Protein AF-A0A7J2X2N6-F1 (afdb_monomer_lite)

Foldseek 3Di:
DDDDDDDDDPVVVVVLVVVCVVVVHDSVVSVVVVVVVVCCVVPVVVPPCVNPPDPDDPV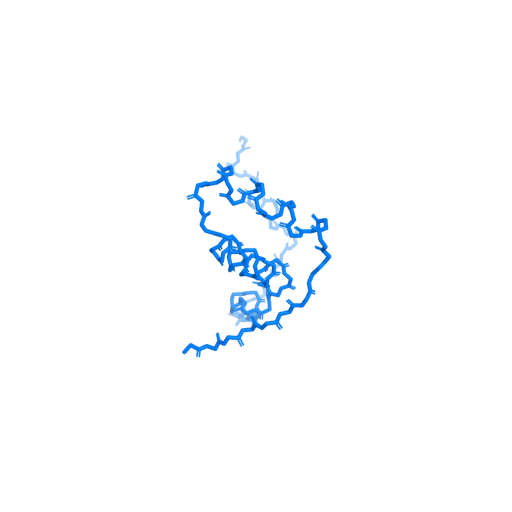DPPPCVCVCVVVVVPPD

Secondary structure (DSSP, 8-state):
---------HHHHHHHHHHHHHHT--HHHHHHHHHHHHHHHHHTTTT-TTTTSPP---SS---GGGHHHHHHSS--

Radius of gyration: 23.63 Å; chains: 1; bounding box: 62×20×48 Å

Sequence (76 aa):
MKVVQTTVSEELHKRLLEIAKREGKSLKDVLREALEEWIIWRYGLEDDSFINSEPLDFGVDTDSSNIDEYIYSEES

pLDDT: mean 79.98, std 15.94, range [45.34, 97.75]

Structure (mmCIF, N/CA/C/O backbone):
data_AF-A0A7J2X2N6-F1
#
_entry.id   AF-A0A7J2X2N6-F1
#
loop_
_atom_site.group_PDB
_atom_site.id
_atom_site.type_symbol
_atom_site.label_atom_id
_atom_site.label_alt_id
_atom_site.label_comp_id
_atom_site.label_asym_id
_atom_site.label_entity_id
_atom_site.label_seq_id
_atom_site.pdbx_PDB_ins_code
_atom_site.Cartn_x
_atom_site.Cartn_y
_atom_site.Cartn_z
_atom_site.occupancy
_atom_site.B_iso_or_equiv
_atom_site.auth_seq_id
_atom_site.auth_comp_id
_atom_site.auth_asym_id
_atom_site.auth_atom_id
_atom_site.pdbx_PDB_model_num
ATOM 1 N N . MET A 1 1 ? -9.543 11.242 -13.815 1.00 71.12 1 MET A N 1
ATOM 2 C CA . MET A 1 1 ? -9.230 10.340 -12.681 1.00 71.12 1 MET A CA 1
ATOM 3 C C . MET A 1 1 ? -10.023 9.054 -12.837 1.00 71.12 1 MET A C 1
ATOM 5 O O . MET A 1 1 ? -11.166 9.116 -13.281 1.00 71.12 1 MET A O 1
ATOM 9 N N . LYS A 1 2 ? -9.420 7.905 -12.529 1.00 91.19 2 LYS A N 1
ATOM 10 C CA . LYS A 1 2 ? -10.095 6.600 -12.509 1.00 91.19 2 LYS A CA 1
ATOM 11 C C . LYS A 1 2 ? -10.154 6.108 -11.063 1.00 91.19 2 LYS A C 1
ATOM 13 O O . LYS A 1 2 ? -9.280 6.450 -10.272 1.00 91.19 2 LYS A O 1
ATOM 18 N N . VAL A 1 3 ? -11.198 5.361 -10.718 1.00 90.31 3 VAL A N 1
ATOM 19 C CA . VAL A 1 3 ? -11.384 4.796 -9.377 1.00 90.31 3 VAL A CA 1
ATOM 20 C C . VAL A 1 3 ? -11.234 3.288 -9.482 1.00 90.31 3 VAL A C 1
ATOM 22 O O . VAL A 1 3 ? -11.907 2.663 -10.297 1.00 90.31 3 VAL A O 1
ATOM 25 N N . VAL A 1 4 ? -10.355 2.727 -8.657 1.00 86.69 4 VAL A N 1
ATOM 26 C CA . VAL A 1 4 ? -10.185 1.283 -8.499 1.00 86.69 4 VAL A CA 1
ATOM 27 C C . VAL A 1 4 ? -10.769 0.902 -7.143 1.00 86.69 4 VAL A C 1
ATOM 29 O O . VAL A 1 4 ? -10.423 1.503 -6.127 1.00 86.69 4 VAL A O 1
ATOM 32 N N . GLN A 1 5 ? -11.685 -0.064 -7.132 1.00 92.56 5 GLN A N 1
ATOM 33 C CA . GLN A 1 5 ? -12.267 -0.633 -5.918 1.00 92.56 5 GLN A CA 1
ATOM 34 C C . GLN A 1 5 ? -11.870 -2.101 -5.843 1.00 92.56 5 GLN A C 1
ATOM 36 O O . GLN A 1 5 ? -11.963 -2.822 -6.832 1.00 92.56 5 GLN A O 1
ATOM 41 N N . THR A 1 6 ? -11.416 -2.533 -4.674 1.00 92.88 6 THR A N 1
ATOM 42 C CA . THR A 1 6 ? -11.043 -3.923 -4.428 1.00 92.88 6 THR A CA 1
ATOM 43 C C . THR A 1 6 ? -11.408 -4.312 -3.004 1.00 92.88 6 THR A C 1
ATOM 45 O O . THR A 1 6 ? -11.524 -3.457 -2.123 1.00 92.88 6 THR A O 1
ATOM 48 N N . THR A 1 7 ? -11.609 -5.605 -2.787 1.00 95.56 7 THR A N 1
ATOM 49 C CA . THR A 1 7 ? -11.836 -6.190 -1.468 1.00 95.56 7 THR A CA 1
ATOM 50 C C . THR A 1 7 ? -10.516 -6.687 -0.902 1.00 95.56 7 THR A C 1
ATOM 52 O O . THR A 1 7 ? -9.772 -7.388 -1.585 1.00 95.56 7 THR A O 1
ATOM 55 N N . VAL A 1 8 ? -10.248 -6.372 0.359 1.00 95.00 8 VAL A N 1
ATOM 56 C CA . VAL A 1 8 ? -9.076 -6.856 1.096 1.00 95.00 8 VAL A CA 1
ATOM 57 C C . VAL A 1 8 ? -9.530 -7.564 2.366 1.00 95.00 8 VAL A C 1
ATOM 59 O O . VAL A 1 8 ? -10.653 -7.356 2.824 1.00 95.00 8 VAL A O 1
ATOM 62 N N . SER A 1 9 ? -8.672 -8.406 2.942 1.00 97.69 9 SER A N 1
ATOM 63 C CA . SER A 1 9 ? -8.981 -9.025 4.230 1.00 97.69 9 SER A CA 1
ATOM 64 C C . SER A 1 9 ? -9.048 -7.975 5.344 1.00 97.69 9 SER A C 1
ATOM 66 O O . SER A 1 9 ? -8.341 -6.965 5.317 1.00 97.69 9 SER A O 1
ATOM 68 N N . GLU A 1 10 ? -9.864 -8.246 6.363 1.00 97.56 10 GLU A N 1
ATOM 69 C CA . GLU A 1 10 ? -9.971 -7.411 7.568 1.00 97.56 10 GLU A CA 1
ATOM 70 C C . GLU A 1 10 ? -8.612 -7.191 8.246 1.00 97.56 10 GLU A C 1
ATOM 72 O O . GLU A 1 10 ? -8.301 -6.094 8.710 1.00 97.56 10 GLU A O 1
ATOM 77 N N . GLU A 1 11 ? -7.771 -8.228 8.280 1.00 97.75 11 GLU A N 1
ATOM 78 C CA . GLU A 1 11 ? -6.428 -8.135 8.850 1.00 97.75 11 GLU A CA 1
ATOM 79 C C . GLU A 1 11 ? -5.541 -7.171 8.055 1.00 97.75 11 GLU A C 1
ATOM 81 O O . GLU A 1 11 ? -4.885 -6.309 8.644 1.00 97.75 11 GLU A O 1
ATOM 86 N N . LEU A 1 12 ? -5.547 -7.276 6.722 1.00 96.06 12 LEU A N 1
ATOM 87 C CA . LEU A 1 12 ? -4.763 -6.388 5.869 1.00 96.06 12 LEU A CA 1
ATOM 88 C C . LEU A 1 12 ? -5.240 -4.941 6.012 1.00 96.06 12 LEU A C 1
ATOM 90 O O . LEU A 1 12 ? -4.423 -4.036 6.172 1.00 96.06 12 LEU A O 1
ATOM 94 N N . HIS A 1 13 ? -6.555 -4.726 6.037 1.00 96.31 13 HIS A N 1
ATOM 95 C CA . HIS A 1 13 ? -7.131 -3.403 6.249 1.00 96.31 13 HIS A CA 1
ATOM 96 C C . HIS A 1 13 ? -6.685 -2.784 7.584 1.00 96.31 13 HIS A C 1
ATOM 98 O O . HIS A 1 13 ? -6.269 -1.624 7.615 1.00 96.31 13 HIS A O 1
ATOM 104 N N . LYS A 1 14 ? -6.694 -3.558 8.679 1.00 97.38 14 LYS A N 1
ATOM 105 C CA . LYS A 1 14 ? -6.211 -3.092 9.991 1.00 97.38 14 LYS A CA 1
ATOM 106 C C . LYS A 1 14 ? -4.738 -2.698 9.959 1.00 97.38 14 LYS A C 1
ATOM 108 O O . LYS A 1 14 ? -4.402 -1.613 10.428 1.00 97.38 14 LYS A O 1
ATOM 113 N N . ARG A 1 15 ? -3.878 -3.531 9.368 1.00 96.94 15 ARG A N 1
ATOM 114 C CA . ARG A 1 15 ? -2.442 -3.231 9.241 1.00 96.94 15 ARG A CA 1
ATOM 115 C C . ARG A 1 15 ? -2.207 -1.945 8.446 1.00 96.94 15 ARG A C 1
ATOM 117 O O . ARG A 1 15 ? -1.432 -1.096 8.873 1.00 96.94 15 ARG A O 1
ATOM 124 N N . LEU A 1 16 ? -2.919 -1.761 7.334 1.00 95.94 16 LEU A N 1
ATOM 125 C CA . LEU A 1 16 ? -2.816 -0.544 6.524 1.00 95.94 16 LEU A CA 1
ATOM 126 C C . LEU A 1 16 ? -3.276 0.707 7.289 1.00 95.94 16 LEU A C 1
ATOM 128 O O . LEU A 1 16 ? -2.658 1.763 7.167 1.00 95.94 16 LEU A O 1
ATOM 132 N N . LEU A 1 17 ? -4.323 0.597 8.114 1.00 96.94 17 LEU A N 1
ATOM 133 C CA . LEU A 1 17 ? -4.767 1.693 8.980 1.00 96.94 17 LEU A CA 1
ATOM 134 C C . LEU A 1 17 ? -3.728 2.063 10.045 1.00 96.94 17 LEU A C 1
ATOM 136 O O . LEU A 1 17 ? -3.557 3.245 10.341 1.00 96.94 17 LEU A O 1
ATOM 140 N N . GLU A 1 18 ? -3.048 1.082 10.638 1.00 97.56 18 GLU A N 1
ATOM 141 C CA . GLU A 1 18 ? -1.975 1.338 11.606 1.00 97.56 18 GLU A CA 1
ATOM 142 C C . GLU A 1 18 ? -0.784 2.048 10.961 1.00 97.56 18 GLU A C 1
ATOM 144 O O . GLU A 1 18 ? -0.263 3.005 11.536 1.00 97.56 18 GLU A O 1
ATOM 149 N N . ILE A 1 19 ? -0.402 1.633 9.749 1.00 97.00 19 ILE A N 1
ATOM 150 C CA . ILE A 1 19 ? 0.652 2.290 8.966 1.00 97.00 19 ILE A CA 1
ATOM 151 C C . ILE A 1 19 ? 0.249 3.733 8.652 1.00 97.00 19 ILE A C 1
ATOM 153 O O . ILE A 1 19 ? 0.999 4.653 8.958 1.00 97.00 19 ILE A O 1
ATOM 157 N N . ALA A 1 20 ? -0.964 3.955 8.139 1.00 97.50 20 ALA A N 1
ATOM 158 C CA . ALA A 1 20 ? -1.454 5.298 7.829 1.00 97.50 20 ALA A CA 1
ATOM 159 C C . ALA A 1 20 ? -1.427 6.232 9.050 1.00 97.50 20 ALA A C 1
ATOM 161 O O . ALA A 1 20 ? -0.998 7.380 8.946 1.00 97.50 20 ALA A O 1
ATOM 162 N N . LYS A 1 21 ? -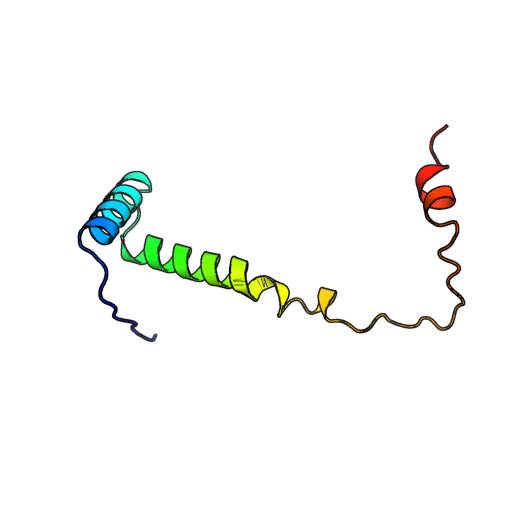1.810 5.724 10.231 1.00 97.44 21 LYS A N 1
ATOM 163 C CA . LYS A 1 21 ? -1.708 6.477 11.490 1.00 97.44 21 LYS 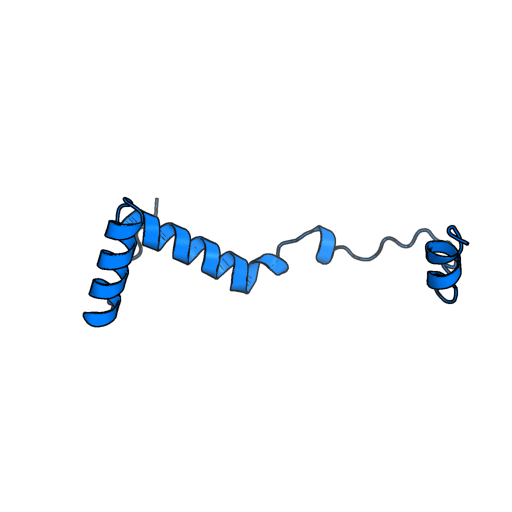A CA 1
ATOM 164 C C . LYS A 1 21 ? -0.264 6.804 11.863 1.00 97.44 21 LYS A C 1
ATOM 166 O O . LYS A 1 21 ? -0.010 7.921 12.301 1.00 97.44 21 LYS A O 1
ATOM 171 N N . ARG A 1 22 ? 0.657 5.846 11.718 1.00 97.19 22 ARG A N 1
ATOM 172 C CA . ARG A 1 22 ? 2.082 6.037 12.030 1.00 97.19 22 ARG A CA 1
ATOM 173 C C . ARG A 1 22 ? 2.720 7.092 11.127 1.00 97.19 22 ARG A C 1
ATOM 175 O O . ARG A 1 22 ? 3.455 7.934 11.625 1.00 97.19 22 ARG A O 1
ATOM 182 N N . GLU A 1 23 ? 2.391 7.063 9.841 1.00 94.94 23 GLU A N 1
ATOM 183 C CA . GLU A 1 23 ? 2.921 7.984 8.830 1.00 94.94 23 GLU A CA 1
ATOM 184 C C . GLU A 1 23 ? 2.209 9.349 8.821 1.00 94.94 23 GLU A C 1
ATOM 186 O O . GLU A 1 23 ? 2.614 10.257 8.100 1.00 94.94 23 GLU A O 1
ATOM 191 N N . GLY A 1 24 ? 1.121 9.516 9.585 1.00 96.94 24 GLY A N 1
ATOM 192 C CA . GLY A 1 24 ? 0.311 10.738 9.565 1.00 96.94 24 GLY A CA 1
ATOM 193 C C . GLY A 1 24 ? -0.376 11.001 8.216 1.00 96.94 24 GLY A C 1
ATOM 194 O O . GLY A 1 24 ? -0.738 12.140 7.922 1.00 96.94 24 GLY A O 1
ATOM 195 N N . LYS A 1 25 ? -0.557 9.960 7.394 1.00 96.00 25 LYS A N 1
ATOM 196 C CA . LYS A 1 25 ? -1.125 10.030 6.038 1.00 96.00 25 LYS A CA 1
ATOM 197 C C . LYS A 1 25 ? -2.542 9.467 5.999 1.00 96.00 25 LYS A C 1
ATOM 199 O O . LYS A 1 25 ? -2.962 8.696 6.864 1.00 96.00 25 LYS A O 1
ATOM 204 N N . SER A 1 26 ? -3.302 9.818 4.961 1.00 96.94 26 SER A N 1
ATOM 205 C CA . SER A 1 26 ? -4.579 9.147 4.720 1.00 96.94 26 SER A CA 1
ATOM 206 C C . SER A 1 26 ? -4.344 7.725 4.198 1.00 96.94 26 SER A C 1
ATOM 208 O O . SER A 1 26 ? -3.379 7.467 3.479 1.00 96.94 26 SER A O 1
ATOM 210 N N . LEU A 1 27 ? -5.264 6.799 4.494 1.00 94.94 27 LEU A N 1
ATOM 211 C CA . LEU A 1 27 ? -5.199 5.427 3.970 1.00 94.94 27 LEU A CA 1
ATOM 212 C C . LEU A 1 27 ? -5.109 5.399 2.433 1.00 94.94 27 LEU A C 1
ATOM 214 O O . LEU A 1 27 ? -4.453 4.536 1.863 1.00 94.94 27 LEU A O 1
ATOM 218 N N . LYS A 1 28 ? -5.752 6.360 1.756 1.00 94.00 28 LYS A N 1
ATOM 219 C CA . LYS A 1 28 ? -5.729 6.468 0.292 1.00 94.00 28 LYS A CA 1
ATOM 220 C C . LYS A 1 28 ? -4.355 6.861 -0.240 1.00 94.00 28 LYS A C 1
ATOM 222 O O . LYS A 1 28 ? -3.994 6.401 -1.316 1.00 94.00 28 LYS A O 1
ATOM 227 N N . ASP A 1 29 ? -3.627 7.706 0.483 1.00 95.19 29 ASP A N 1
ATOM 228 C CA . ASP A 1 29 ? -2.299 8.153 0.059 1.00 95.19 29 ASP A CA 1
ATOM 229 C C . ASP A 1 29 ? -1.280 7.037 0.244 1.00 95.19 29 ASP A C 1
ATOM 231 O O . ASP A 1 29 ? -0.579 6.713 -0.705 1.00 95.19 29 ASP A O 1
ATOM 235 N N . VAL A 1 30 ? -1.321 6.344 1.386 1.00 95.56 30 VAL A N 1
ATOM 236 C CA . VAL A 1 30 ? -0.499 5.145 1.624 1.00 95.56 30 VAL A CA 1
ATOM 237 C C . VAL A 1 30 ? -0.739 4.081 0.553 1.00 95.56 30 VAL A C 1
ATOM 239 O O . VAL A 1 30 ? 0.205 3.507 0.023 1.00 95.56 30 VAL A O 1
ATOM 242 N N . LEU A 1 31 ? -2.002 3.819 0.201 1.00 94.75 31 LEU A N 1
ATOM 243 C CA . LEU A 1 31 ? -2.332 2.849 -0.846 1.00 94.75 31 LEU A CA 1
ATOM 244 C C . LEU A 1 31 ? -1.849 3.287 -2.231 1.00 94.75 31 LEU A C 1
ATOM 246 O O . LEU A 1 31 ? -1.452 2.438 -3.025 1.00 94.75 31 LEU A O 1
ATOM 250 N N . ARG A 1 32 ? -1.903 4.587 -2.537 1.00 93.44 32 ARG A N 1
ATOM 251 C CA . ARG A 1 32 ? -1.4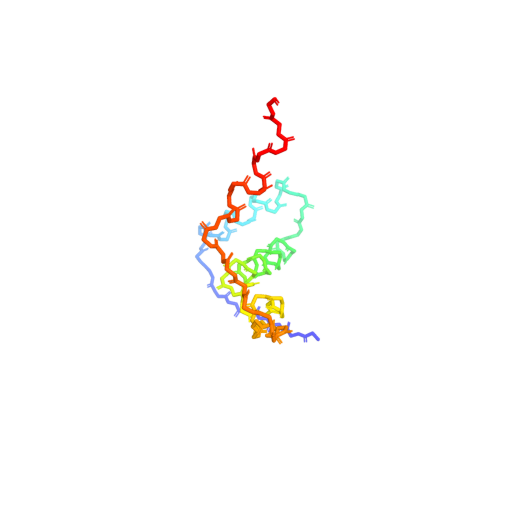21 5.117 -3.815 1.00 93.44 32 ARG A CA 1
ATOM 252 C C . ARG A 1 32 ? 0.093 4.978 -3.924 1.00 93.44 32 ARG A C 1
ATOM 254 O O . ARG A 1 32 ? 0.555 4.419 -4.909 1.00 93.44 32 ARG A O 1
ATOM 261 N N . GLU A 1 33 ? 0.820 5.399 -2.892 1.00 93.94 33 GLU A N 1
ATOM 262 C CA . GLU A 1 33 ? 2.279 5.270 -2.812 1.00 93.94 33 GLU A CA 1
ATOM 263 C C . GLU A 1 33 ? 2.705 3.802 -2.929 1.00 93.94 33 GLU A C 1
ATOM 265 O O . GLU A 1 33 ? 3.533 3.465 -3.767 1.00 93.94 33 GLU A O 1
ATOM 270 N N . ALA A 1 34 ? 2.060 2.901 -2.181 1.00 93.31 34 ALA A N 1
ATOM 271 C CA . ALA A 1 34 ? 2.371 1.475 -2.237 1.00 93.31 34 ALA A CA 1
ATOM 272 C C . ALA A 1 34 ? 2.143 0.863 -3.631 1.00 93.31 34 ALA A C 1
ATOM 274 O O . ALA A 1 34 ? 2.895 -0.016 -4.045 1.00 93.31 34 ALA A O 1
ATOM 275 N N . LEU A 1 35 ? 1.107 1.298 -4.358 1.00 92.44 35 LEU A N 1
ATOM 276 C CA . LEU A 1 35 ? 0.860 0.839 -5.728 1.00 92.44 35 LEU A CA 1
ATOM 277 C C . LEU A 1 35 ? 1.909 1.376 -6.707 1.00 92.44 35 LEU A C 1
ATOM 279 O O . LEU A 1 35 ? 2.371 0.620 -7.557 1.00 92.44 35 LEU A O 1
ATOM 283 N N . GLU A 1 36 ? 2.285 2.650 -6.588 1.00 91.00 36 GLU A N 1
ATOM 284 C CA . GLU A 1 36 ? 3.328 3.270 -7.415 1.00 91.00 36 GLU A CA 1
ATOM 285 C C . GLU A 1 36 ? 4.683 2.586 -7.189 1.00 91.00 36 GLU A C 1
ATOM 287 O O . GLU A 1 36 ? 5.309 2.133 -8.149 1.00 91.00 36 GLU A O 1
ATOM 292 N N . GLU A 1 37 ? 5.087 2.405 -5.930 1.00 90.44 37 GLU A N 1
ATOM 293 C CA . GLU A 1 37 ? 6.318 1.693 -5.574 1.00 90.44 37 GLU A CA 1
ATOM 294 C C . GLU A 1 37 ? 6.298 0.238 -6.042 1.00 90.44 37 GLU A C 1
ATOM 296 O O . GLU A 1 37 ? 7.300 -0.255 -6.559 1.00 90.44 37 GLU A O 1
ATOM 301 N N . TRP A 1 38 ? 5.163 -0.456 -5.914 1.00 91.00 38 TRP A N 1
ATOM 302 C CA . TRP A 1 38 ? 5.044 -1.834 -6.385 1.00 91.00 38 TRP A CA 1
ATOM 303 C C . TRP A 1 38 ? 5.212 -1.939 -7.904 1.00 91.00 38 TRP A C 1
ATOM 305 O O . TRP A 1 38 ? 5.888 -2.855 -8.373 1.00 91.00 38 TRP A O 1
ATOM 315 N N . ILE A 1 39 ? 4.643 -1.003 -8.676 1.00 87.12 39 ILE A N 1
ATOM 316 C CA . ILE A 1 39 ? 4.816 -0.956 -10.136 1.00 87.12 39 ILE A CA 1
ATOM 317 C C . ILE A 1 39 ? 6.280 -0.692 -10.485 1.00 87.12 39 ILE A C 1
ATOM 319 O O . ILE A 1 39 ? 6.834 -1.422 -11.300 1.00 87.12 39 ILE A O 1
ATOM 323 N N . ILE A 1 40 ? 6.922 0.292 -9.849 1.00 85.62 40 ILE A N 1
ATOM 324 C CA . ILE A 1 40 ? 8.340 0.605 -10.084 1.00 85.62 40 ILE A CA 1
ATOM 325 C C . ILE A 1 40 ? 9.215 -0.601 -9.739 1.00 85.62 40 ILE A C 1
ATOM 327 O O . ILE A 1 40 ? 10.077 -0.993 -10.518 1.00 85.62 40 ILE A O 1
ATOM 331 N N . TRP A 1 41 ? 8.971 -1.248 -8.604 1.00 84.81 41 TRP A N 1
ATOM 332 C CA . TRP A 1 41 ? 9.748 -2.415 -8.206 1.00 84.81 41 TRP A CA 1
ATOM 333 C C . TRP A 1 41 ? 9.548 -3.606 -9.153 1.00 84.81 41 TRP A C 1
ATOM 335 O O . TRP A 1 41 ? 10.470 -4.393 -9.363 1.00 84.81 41 TRP A O 1
ATOM 345 N N . ARG A 1 42 ? 8.347 -3.756 -9.727 1.00 82.56 42 ARG A N 1
ATOM 346 C CA . ARG A 1 42 ? 8.001 -4.905 -10.572 1.00 82.56 42 ARG A CA 1
ATOM 347 C C . ARG A 1 42 ? 8.312 -4.708 -12.056 1.00 82.56 42 ARG A C 1
ATOM 349 O O . ARG A 1 42 ? 8.639 -5.690 -12.713 1.00 82.56 42 ARG A O 1
ATOM 356 N N . TYR A 1 43 ? 8.201 -3.481 -12.553 1.00 74.25 43 TYR A N 1
ATOM 357 C CA . TYR A 1 43 ? 8.262 -3.132 -13.977 1.00 74.25 43 TYR A CA 1
ATOM 358 C C . TYR A 1 43 ? 9.129 -1.902 -14.270 1.00 74.25 43 TYR A C 1
ATOM 360 O O . TYR A 1 43 ? 9.338 -1.571 -15.429 1.00 74.25 43 TYR A O 1
ATOM 368 N N . GLY A 1 44 ? 9.668 -1.219 -13.257 1.00 61.88 44 GLY A N 1
ATOM 369 C CA . GLY A 1 44 ? 10.437 0.022 -13.421 1.00 61.88 44 GLY A CA 1
ATOM 370 C C . GLY A 1 44 ? 11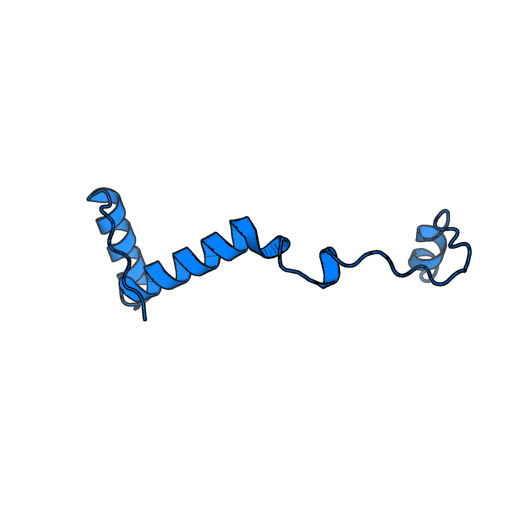.764 -0.121 -14.170 1.00 61.88 44 GLY A C 1
ATOM 371 O O . GLY A 1 44 ? 12.430 0.881 -14.385 1.00 61.88 44 GLY A O 1
ATOM 372 N N . LEU A 1 45 ? 12.140 -1.335 -14.584 1.00 55.34 45 LEU A N 1
ATOM 373 C CA . LEU A 1 45 ? 13.276 -1.584 -15.475 1.00 55.34 45 LEU A CA 1
ATOM 374 C C . LEU A 1 45 ? 12.874 -1.691 -16.955 1.00 55.34 45 LEU A C 1
ATOM 376 O O . LEU A 1 45 ? 13.738 -1.581 -17.817 1.00 55.34 45 LEU A O 1
ATOM 380 N N . GLU A 1 46 ? 11.594 -1.908 -17.276 1.00 56.25 46 GLU A N 1
ATOM 381 C CA . GLU A 1 46 ? 11.163 -2.109 -18.669 1.00 56.25 46 GLU A CA 1
ATOM 382 C C . GLU A 1 46 ? 11.087 -0.798 -19.467 1.00 56.25 46 GLU A C 1
ATOM 384 O O . GLU A 1 46 ? 11.209 -0.838 -20.685 1.00 56.25 46 GLU A O 1
ATOM 389 N N . ASP A 1 47 ? 10.947 0.356 -18.807 1.00 53.16 47 ASP A N 1
ATOM 390 C CA . ASP A 1 47 ? 10.779 1.668 -19.463 1.00 53.16 47 ASP A CA 1
ATOM 391 C C . ASP A 1 47 ? 12.044 2.549 -19.422 1.00 53.16 47 ASP A C 1
ATOM 393 O O . ASP A 1 47 ? 12.021 3.716 -19.826 1.00 53.16 47 ASP A O 1
ATOM 397 N N . ASP A 1 48 ? 13.175 2.018 -18.942 1.00 55.94 48 ASP A N 1
ATOM 398 C CA . ASP A 1 48 ? 14.425 2.775 -18.958 1.00 55.94 48 ASP A CA 1
ATOM 399 C C . ASP A 1 48 ? 15.034 2.752 -20.368 1.00 55.94 48 ASP A C 1
ATOM 401 O O . ASP A 1 48 ? 15.620 1.764 -20.822 1.00 55.94 48 ASP A O 1
ATOM 405 N N . SER A 1 49 ? 14.873 3.868 -21.083 1.00 57.84 49 SER A N 1
ATOM 406 C CA . SER A 1 49 ? 15.435 4.074 -22.423 1.00 57.84 49 SER A CA 1
ATOM 407 C C . SER A 1 49 ? 16.963 3.959 -22.451 1.00 57.84 49 SER A C 1
ATOM 409 O O . SER A 1 49 ? 17.519 3.697 -23.514 1.00 57.84 49 SER A O 1
ATOM 411 N N . PHE A 1 50 ? 17.647 4.142 -21.315 1.00 61.03 50 PHE A N 1
ATOM 412 C CA . PHE A 1 50 ? 19.088 3.924 -21.217 1.00 61.03 50 PHE A CA 1
ATOM 413 C C . PHE A 1 50 ? 19.423 2.428 -21.268 1.00 61.03 50 PHE A C 1
ATOM 415 O O . PHE A 1 50 ? 20.290 2.026 -22.040 1.00 61.03 50 PHE A O 1
ATOM 422 N N . ILE A 1 51 ? 18.697 1.592 -20.516 1.00 59.78 51 ILE A N 1
ATOM 423 C CA . ILE A 1 51 ? 18.942 0.139 -20.447 1.00 59.78 51 ILE A CA 1
ATOM 424 C C . ILE A 1 51 ? 18.494 -0.583 -21.722 1.00 59.78 51 ILE A C 1
ATOM 426 O O . ILE A 1 51 ? 19.154 -1.523 -22.156 1.00 59.78 51 ILE A O 1
ATOM 430 N N . ASN A 1 52 ? 17.404 -0.132 -22.344 1.00 56.84 52 ASN A N 1
ATOM 431 C CA . ASN A 1 52 ? 16.859 -0.746 -23.559 1.00 56.84 52 ASN A CA 1
ATOM 432 C C . ASN A 1 52 ? 17.436 -0.170 -24.861 1.00 56.84 52 ASN A C 1
ATOM 434 O O . ASN A 1 52 ? 16.950 -0.499 -25.945 1.00 56.84 52 ASN A O 1
ATOM 438 N N . SER A 1 53 ? 18.430 0.718 -24.777 1.00 60.28 53 SER A N 1
ATOM 439 C CA . SER A 1 53 ? 19.088 1.240 -25.972 1.00 60.28 53 SER A CA 1
ATOM 440 C C . SER A 1 53 ? 19.999 0.178 -26.585 1.00 60.28 53 SER A C 1
ATOM 442 O O . SER A 1 53 ? 20.764 -0.486 -25.885 1.00 60.28 53 SER A O 1
ATOM 444 N N . GLU A 1 54 ? 19.914 -0.005 -27.906 1.00 65.88 54 GLU A N 1
ATOM 445 C CA . GLU A 1 54 ? 20.915 -0.804 -28.608 1.00 65.88 54 GLU A CA 1
ATOM 446 C C . GLU A 1 54 ? 22.282 -0.127 -28.433 1.00 65.88 54 GLU A C 1
ATOM 448 O O . GLU A 1 54 ? 22.376 1.100 -28.572 1.00 65.88 54 GLU A O 1
ATOM 453 N N . PRO A 1 55 ? 23.340 -0.891 -28.105 1.00 63.22 55 PRO A N 1
ATOM 454 C CA . PRO A 1 55 ? 24.669 -0.328 -27.948 1.00 63.22 55 PRO A CA 1
ATOM 455 C C . PRO A 1 55 ? 25.061 0.401 -29.232 1.00 63.22 55 PRO A C 1
ATOM 457 O O . PRO A 1 55 ? 25.002 -0.158 -30.328 1.00 63.22 55 PRO A O 1
ATOM 460 N N . LEU A 1 56 ? 25.439 1.670 -29.087 1.00 64.25 56 LEU A N 1
ATOM 461 C CA . LEU A 1 56 ? 25.869 2.477 -30.215 1.00 64.25 56 LEU A CA 1
ATOM 462 C C . LEU A 1 56 ? 27.226 1.946 -30.693 1.00 64.25 56 LEU A C 1
ATOM 464 O O . LEU A 1 56 ? 28.226 2.069 -29.988 1.00 64.25 56 LEU A O 1
ATOM 468 N N . ASP A 1 57 ? 27.256 1.337 -31.877 1.00 67.19 57 ASP A N 1
ATOM 469 C CA . ASP A 1 57 ? 28.504 0.929 -32.513 1.00 67.19 57 ASP A CA 1
ATOM 470 C C . ASP A 1 57 ? 29.223 2.173 -33.051 1.00 67.19 57 ASP A C 1
ATOM 472 O O . ASP A 1 57 ? 28.788 2.812 -34.013 1.00 67.19 57 ASP A O 1
ATOM 476 N N . PHE A 1 58 ? 30.322 2.543 -32.397 1.00 69.19 58 PHE A N 1
ATOM 477 C CA . PHE A 1 58 ? 31.160 3.672 -32.799 1.00 69.19 58 PHE A CA 1
ATOM 478 C C . PHE A 1 58 ? 32.089 3.331 -33.981 1.00 69.19 58 PHE A C 1
ATOM 480 O O . PHE A 1 58 ? 32.843 4.199 -34.426 1.00 69.19 58 PHE A O 1
ATOM 487 N N . GLY A 1 59 ? 32.043 2.099 -34.509 1.00 60.12 59 GLY A N 1
ATOM 488 C CA . GLY A 1 59 ? 32.837 1.659 -35.661 1.00 60.12 59 GLY A CA 1
ATOM 489 C C . GLY A 1 59 ? 34.328 1.505 -35.357 1.00 60.12 59 GLY A C 1
ATOM 490 O O . GLY A 1 59 ? 35.152 1.514 -36.273 1.00 60.12 59 GLY A O 1
ATOM 491 N N . VAL A 1 60 ? 34.678 1.398 -34.075 1.00 69.69 60 VAL A N 1
ATOM 492 C CA . VAL A 1 60 ? 36.035 1.150 -33.586 1.00 69.69 60 VAL A CA 1
ATOM 493 C C . VAL A 1 60 ? 36.049 -0.191 -32.865 1.00 69.69 60 VAL A C 1
ATOM 495 O O . VAL A 1 60 ? 35.195 -0.439 -32.013 1.00 69.69 60 VAL A O 1
ATOM 498 N N . ASP A 1 61 ? 37.010 -1.055 -33.204 1.00 61.12 61 ASP A N 1
ATOM 499 C CA . ASP A 1 61 ? 37.220 -2.314 -32.487 1.00 61.12 61 ASP A CA 1
ATOM 500 C C . ASP A 1 61 ? 37.542 -1.984 -31.028 1.00 61.12 61 ASP A C 1
ATOM 502 O O . ASP A 1 61 ? 38.629 -1.507 -30.691 1.00 61.12 61 ASP A O 1
ATOM 506 N N . THR A 1 62 ? 36.548 -2.166 -30.165 1.00 61.31 62 THR A N 1
ATOM 507 C CA . THR A 1 62 ? 36.693 -1.910 -28.739 1.00 61.31 62 THR A CA 1
ATOM 508 C C . THR A 1 62 ? 37.234 -3.184 -28.112 1.00 61.31 62 THR A C 1
ATOM 510 O O . THR A 1 62 ? 36.473 -4.095 -27.793 1.00 61.31 62 THR A O 1
ATOM 513 N N . ASP A 1 63 ? 38.558 -3.268 -27.968 1.00 66.88 63 ASP A N 1
ATOM 514 C CA . ASP A 1 63 ? 39.187 -4.365 -27.235 1.00 66.88 63 ASP A CA 1
ATOM 515 C C . ASP A 1 63 ? 38.972 -4.161 -25.731 1.00 66.88 63 ASP A C 1
ATOM 517 O O . ASP A 1 63 ? 39.714 -3.456 -25.043 1.00 66.88 63 ASP A O 1
ATOM 521 N N . SER A 1 64 ? 37.904 -4.771 -25.224 1.00 66.56 64 SER A N 1
ATOM 522 C CA . SER A 1 64 ? 37.526 -4.700 -23.816 1.00 66.56 64 SER A CA 1
ATOM 523 C C . SER A 1 64 ? 38.394 -5.569 -22.900 1.00 66.56 64 SER A C 1
ATOM 525 O O . SER A 1 64 ? 38.167 -5.580 -21.691 1.00 66.56 64 SER A O 1
ATOM 527 N N . SER A 1 65 ? 39.364 -6.313 -23.440 1.00 73.38 65 SER A N 1
ATOM 528 C CA . SER A 1 65 ? 40.100 -7.344 -22.695 1.00 73.38 65 SER A CA 1
ATOM 529 C C . SER A 1 65 ? 40.956 -6.787 -21.555 1.00 73.38 65 SER A C 1
ATOM 531 O O . SER A 1 65 ? 41.180 -7.491 -20.576 1.00 73.38 65 SER A O 1
ATOM 533 N N . ASN A 1 66 ? 41.397 -5.528 -21.655 1.00 66.81 66 ASN A N 1
ATOM 534 C CA . ASN A 1 66 ? 42.289 -4.887 -20.679 1.00 66.81 66 ASN A CA 1
ATOM 535 C C . ASN A 1 66 ? 41.652 -3.670 -19.982 1.00 66.81 66 ASN A C 1
ATOM 537 O O . ASN A 1 66 ? 42.363 -2.837 -19.422 1.00 66.81 66 ASN A O 1
ATOM 541 N N . ILE A 1 67 ? 40.319 -3.537 -20.015 1.00 72.19 67 ILE A N 1
ATOM 542 C CA . ILE A 1 67 ? 39.610 -2.392 -19.410 1.00 72.19 67 ILE A CA 1
ATOM 543 C C . ILE A 1 67 ? 39.942 -2.241 -17.920 1.00 72.19 67 ILE A C 1
ATOM 545 O O . ILE A 1 67 ? 40.187 -1.125 -17.464 1.00 72.19 67 ILE A O 1
ATOM 549 N N . ASP A 1 68 ? 40.009 -3.351 -17.184 1.00 68.19 68 ASP A N 1
ATOM 550 C CA . ASP A 1 68 ? 40.328 -3.330 -15.755 1.00 68.19 68 ASP A CA 1
ATOM 551 C C . ASP A 1 68 ? 41.749 -2.808 -15.494 1.00 68.19 68 ASP A C 1
ATOM 553 O O . ASP A 1 68 ? 41.960 -2.039 -14.559 1.00 68.19 68 ASP A O 1
ATOM 557 N N . GLU A 1 69 ? 42.725 -3.155 -16.341 1.00 71.88 69 GLU A N 1
ATOM 558 C CA . GLU A 1 69 ? 44.090 -2.640 -16.209 1.00 71.88 69 GLU A CA 1
ATOM 559 C C . GLU A 1 69 ? 44.105 -1.123 -16.396 1.00 71.88 69 GLU A C 1
ATOM 561 O O . GLU A 1 69 ? 44.656 -0.428 -15.555 1.00 71.88 69 GLU A O 1
ATOM 566 N N . TYR A 1 70 ? 43.434 -0.572 -17.411 1.00 70.19 70 TYR A N 1
ATOM 567 C CA . TYR A 1 70 ? 43.415 0.880 -17.643 1.00 70.19 70 TYR A CA 1
ATOM 568 C C . TYR A 1 70 ? 42.659 1.682 -16.577 1.00 70.19 70 TYR A C 1
ATOM 570 O O . TYR A 1 70 ? 43.082 2.785 -16.244 1.00 70.19 70 TYR A O 1
ATOM 578 N N . ILE A 1 71 ? 41.550 1.159 -16.044 1.00 70.31 71 ILE A N 1
ATOM 579 C CA . ILE A 1 71 ? 40.742 1.885 -15.048 1.00 70.31 71 ILE A CA 1
ATOM 580 C C . ILE A 1 71 ? 41.381 1.833 -13.658 1.00 70.31 71 ILE A C 1
ATOM 582 O O . ILE A 1 71 ? 41.266 2.794 -12.898 1.00 70.31 71 ILE A O 1
ATOM 586 N N . TYR A 1 72 ? 42.068 0.739 -13.325 1.00 72.94 72 TYR A N 1
ATOM 587 C CA . TYR A 1 72 ? 42.614 0.522 -11.986 1.00 72.94 72 TYR A CA 1
ATOM 588 C C . TYR A 1 72 ? 44.143 0.666 -11.893 1.00 72.94 72 TYR A C 1
ATOM 590 O O . TYR A 1 72 ? 44.685 0.520 -10.800 1.00 72.94 72 TYR A O 1
ATOM 598 N N . SER A 1 73 ? 44.853 0.979 -12.987 1.00 62.97 73 SER A N 1
ATOM 599 C CA . SER A 1 73 ? 46.309 1.234 -12.965 1.00 62.97 73 SER A CA 1
ATOM 600 C C . SER A 1 73 ? 46.704 2.672 -12.616 1.00 62.97 73 SER A C 1
ATOM 602 O O . SER A 1 73 ? 47.882 2.923 -12.376 1.00 62.97 73 SER A O 1
ATOM 604 N N . GLU A 1 74 ? 45.756 3.608 -12.515 1.00 59.91 74 GLU A N 1
ATOM 605 C CA . GLU A 1 74 ? 46.038 4.993 -12.105 1.00 59.91 74 GLU A CA 1
ATOM 606 C C . GLU A 1 74 ? 46.018 5.226 -10.585 1.00 59.91 74 GLU A C 1
ATOM 608 O O . GLU A 1 74 ? 45.804 6.354 -10.175 1.00 59.91 74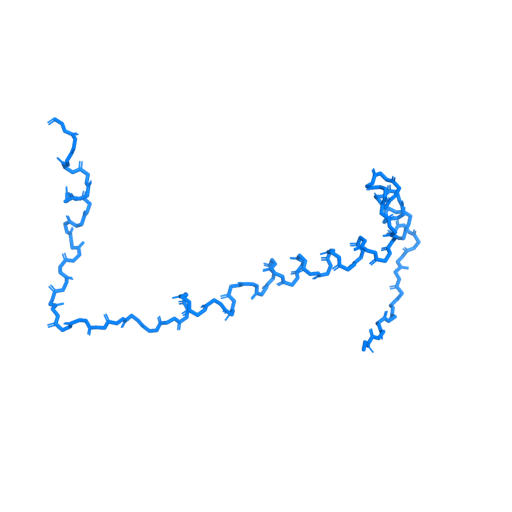 GLU A O 1
ATOM 613 N N . GLU A 1 75 ? 46.300 4.228 -9.738 1.00 56.94 75 GLU A N 1
ATOM 614 C CA . GLU A 1 75 ? 46.816 4.488 -8.379 1.00 56.94 75 GLU A CA 1
ATOM 615 C C . GLU A 1 75 ? 47.757 3.369 -7.900 1.00 56.94 75 GLU A C 1
ATOM 617 O O . GLU A 1 75 ? 47.337 2.353 -7.341 1.00 56.94 75 GLU A O 1
ATOM 622 N N . SER A 1 76 ? 49.065 3.571 -8.085 1.00 45.34 76 SER A N 1
ATOM 623 C CA . SER A 1 76 ? 50.139 3.001 -7.251 1.00 45.34 76 SER A CA 1
ATOM 624 C C . SER A 1 76 ? 51.392 3.867 -7.309 1.00 45.34 76 SER A C 1
ATOM 626 O O . SER A 1 76 ? 51.814 4.226 -8.430 1.00 45.34 76 SER A O 1
#